Protein AF-A0A9C8HY66-F1 (afdb_monomer_lite)

Radius of gyration: 19.6 Å; chains: 1; bounding box: 57×24×49 Å

pLDDT: mean 74.98, std 15.14, range [45.81, 95.0]

Structure (mmCIF, N/CA/C/O backbone):
data_AF-A0A9C8HY66-F1
#
_entry.id   AF-A0A9C8HY66-F1
#
loop_
_atom_site.group_PDB
_atom_site.id
_atom_site.type_symbol
_atom_site.label_atom_id
_atom_site.label_alt_id
_atom_site.label_comp_id
_atom_site.label_asym_id
_atom_site.label_entity_id
_atom_site.label_seq_id
_atom_site.pdbx_PDB_ins_code
_atom_site.Cartn_x
_atom_site.Cartn_y
_atom_site.Cartn_z
_atom_site.occupancy
_atom_site.B_iso_or_equiv
_atom_site.auth_seq_id
_atom_site.auth_comp_id
_atom_site.auth_asym_id
_atom_site.auth_atom_id
_atom_site.pdbx_PDB_model_num
ATOM 1 N N . MET A 1 1 ? 19.385 -13.192 -0.155 1.00 45.81 1 MET A N 1
ATOM 2 C CA . MET A 1 1 ? 19.248 -11.829 -0.707 1.00 45.81 1 MET A CA 1
ATOM 3 C C . MET A 1 1 ? 18.828 -11.952 -2.161 1.00 45.81 1 MET A C 1
ATOM 5 O O . MET A 1 1 ? 19.578 -12.538 -2.935 1.00 45.81 1 MET A O 1
ATOM 9 N N . ASP A 1 2 ? 17.624 -11.496 -2.518 1.00 51.31 2 ASP A N 1
ATOM 10 C CA . ASP A 1 2 ? 17.193 -11.457 -3.919 1.00 51.31 2 ASP A CA 1
ATOM 11 C C . ASP A 1 2 ? 18.154 -10.540 -4.690 1.00 51.31 2 ASP A C 1
ATOM 13 O O . ASP A 1 2 ? 18.307 -9.362 -4.355 1.00 51.31 2 ASP A O 1
ATOM 17 N N . LYS A 1 3 ? 18.850 -11.088 -5.695 1.00 45.91 3 LYS A N 1
ATOM 18 C CA . LYS A 1 3 ? 19.797 -10.331 -6.529 1.00 45.91 3 LYS A CA 1
ATOM 19 C C . LYS A 1 3 ? 19.141 -9.086 -7.131 1.00 45.91 3 LYS A C 1
ATOM 21 O O . LYS A 1 3 ? 19.818 -8.075 -7.292 1.00 45.91 3 LYS A O 1
ATOM 26 N N . LYS A 1 4 ? 17.833 -9.137 -7.418 1.00 53.25 4 LYS A N 1
ATOM 27 C CA . LYS A 1 4 ? 17.076 -7.989 -7.931 1.00 53.25 4 LYS A CA 1
ATOM 28 C C . LYS A 1 4 ? 16.899 -6.898 -6.880 1.00 53.25 4 LYS A C 1
ATOM 30 O O . LYS A 1 4 ? 16.997 -5.723 -7.214 1.00 53.25 4 LYS A O 1
ATOM 35 N N . LEU A 1 5 ? 16.668 -7.267 -5.621 1.00 51.53 5 LEU A N 1
ATOM 36 C CA . LEU A 1 5 ? 16.508 -6.311 -4.527 1.00 51.53 5 LEU A CA 1
ATOM 37 C C . LEU A 1 5 ? 17.827 -5.595 -4.218 1.00 51.53 5 LEU A C 1
ATOM 39 O O . LEU A 1 5 ? 17.845 -4.375 -4.082 1.00 51.53 5 LEU A O 1
ATOM 43 N N . PHE A 1 6 ? 18.938 -6.332 -4.185 1.00 51.12 6 PHE A N 1
ATOM 44 C CA . PHE A 1 6 ? 20.251 -5.751 -3.903 1.00 51.12 6 PHE A CA 1
ATOM 45 C C . PHE A 1 6 ? 20.677 -4.713 -4.948 1.00 51.12 6 PHE A C 1
ATOM 47 O O . PHE A 1 6 ? 21.124 -3.628 -4.585 1.00 51.12 6 PHE A O 1
ATOM 54 N N . GLU A 1 7 ? 20.476 -4.995 -6.238 1.00 58.09 7 GLU A N 1
ATOM 55 C CA . GLU A 1 7 ? 20.777 -4.027 -7.302 1.00 58.09 7 GLU A CA 1
ATOM 56 C C . GLU A 1 7 ? 19.874 -2.778 -7.243 1.00 58.09 7 GLU A C 1
ATOM 58 O O . GLU A 1 7 ? 20.325 -1.687 -7.585 1.00 58.09 7 GLU A O 1
ATOM 63 N N . ARG A 1 8 ? 18.635 -2.892 -6.733 1.00 56.69 8 ARG A N 1
ATOM 64 C CA . ARG A 1 8 ? 17.733 -1.740 -6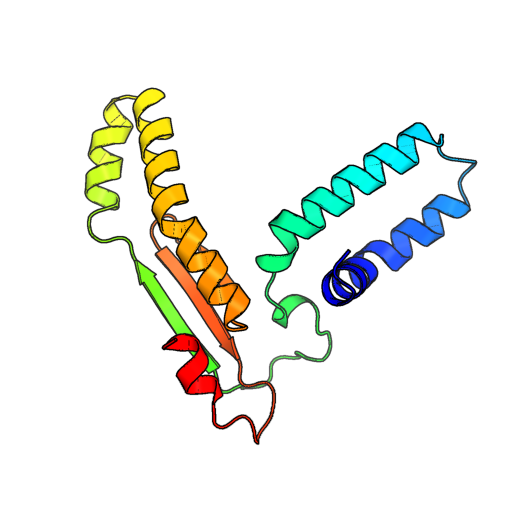.517 1.00 56.69 8 ARG A CA 1
ATOM 65 C C . ARG A 1 8 ? 18.202 -0.838 -5.374 1.00 56.69 8 ARG A C 1
ATOM 67 O O . ARG A 1 8 ? 18.215 0.379 -5.531 1.00 56.69 8 ARG A O 1
ATOM 74 N N . VAL A 1 9 ? 18.618 -1.424 -4.247 1.00 54.47 9 VAL A N 1
ATOM 75 C CA . VAL A 1 9 ? 19.153 -0.677 -3.091 1.00 54.47 9 VAL A CA 1
ATOM 76 C C . VAL A 1 9 ? 20.480 0.006 -3.451 1.00 54.47 9 VAL A C 1
ATOM 78 O O . VAL A 1 9 ? 20.749 1.130 -3.030 1.00 54.47 9 VAL A O 1
ATOM 81 N N . ARG A 1 10 ? 21.320 -0.663 -4.250 1.00 56.62 10 ARG A N 1
ATOM 82 C CA . ARG A 1 10 ? 22.679 -0.217 -4.588 1.00 56.62 10 ARG A CA 1
ATOM 83 C C . ARG A 1 10 ? 22.730 1.182 -5.200 1.00 56.62 10 ARG A C 1
ATOM 85 O O . ARG A 1 10 ? 23.687 1.903 -4.945 1.00 56.62 10 ARG A O 1
ATOM 92 N N . VAL A 1 11 ? 21.715 1.572 -5.971 1.00 59.44 11 VAL A N 1
ATOM 93 C CA . VAL A 1 11 ? 21.626 2.905 -6.593 1.00 59.44 11 VAL A CA 1
ATOM 94 C C . VAL A 1 11 ? 21.523 4.024 -5.549 1.00 59.44 11 VAL A C 1
ATOM 96 O O . VAL A 1 11 ? 22.061 5.101 -5.780 1.00 59.44 11 VAL A O 1
ATOM 99 N N . PHE A 1 12 ? 20.898 3.762 -4.398 1.00 51.06 12 PHE A N 1
ATOM 100 C CA . PHE A 1 12 ? 20.751 4.730 -3.303 1.00 51.06 12 PHE A CA 1
ATOM 101 C C . PHE A 1 12 ? 21.951 4.775 -2.372 1.00 51.06 12 PHE A C 1
ATOM 103 O O . PHE A 1 12 ? 22.227 5.808 -1.782 1.00 51.06 12 PHE A O 1
ATOM 110 N N . LEU A 1 13 ? 22.660 3.656 -2.240 1.00 55.53 13 LEU A N 1
ATOM 111 C CA . LEU A 1 13 ? 23.721 3.515 -1.247 1.00 55.53 13 LEU A CA 1
ATOM 112 C C . LEU A 1 13 ? 25.128 3.731 -1.793 1.00 55.53 13 LEU A C 1
ATOM 114 O O . LEU A 1 13 ? 26.078 3.689 -1.015 1.00 55.53 13 LEU A O 1
ATOM 118 N N . LYS A 1 14 ? 25.296 3.880 -3.111 1.00 53.09 14 LYS A N 1
ATOM 119 C CA . LYS A 1 14 ? 26.624 3.870 -3.735 1.00 53.09 14 LYS A CA 1
ATOM 120 C C . LYS A 1 14 ? 27.531 4.970 -3.175 1.00 53.09 14 LYS A C 1
ATOM 122 O O . LYS A 1 14 ? 28.650 4.669 -2.771 1.00 53.09 14 LYS A O 1
ATOM 127 N N . ASP A 1 15 ? 27.010 6.189 -3.073 1.00 52.91 15 ASP A N 1
ATOM 128 C CA . ASP A 1 15 ? 27.780 7.352 -2.624 1.00 52.91 15 ASP A CA 1
ATOM 129 C C . ASP A 1 15 ? 27.999 7.328 -1.100 1.00 52.91 15 ASP A C 1
ATOM 131 O O . ASP A 1 15 ? 29.085 7.641 -0.612 1.00 52.91 15 ASP A O 1
ATOM 135 N N . ASP A 1 16 ? 27.007 6.871 -0.332 1.00 54.00 16 ASP A N 1
ATOM 136 C CA . ASP A 1 16 ? 27.106 6.786 1.129 1.00 54.00 16 ASP A CA 1
ATOM 137 C C . ASP A 1 16 ? 28.060 5.669 1.584 1.00 54.00 16 ASP A C 1
ATOM 139 O O . ASP A 1 16 ? 28.851 5.863 2.505 1.00 54.00 16 ASP A O 1
ATOM 143 N N . LEU A 1 17 ? 28.057 4.504 0.923 1.00 53.34 17 LEU A N 1
ATOM 144 C CA . LEU A 1 17 ? 28.934 3.378 1.276 1.00 53.34 17 LEU A CA 1
ATOM 145 C C . LEU A 1 17 ? 30.403 3.621 0.921 1.00 53.34 17 LEU A C 1
ATOM 147 O O . LEU A 1 17 ? 31.283 3.110 1.618 1.00 53.34 17 LEU A O 1
ATOM 151 N N . GLU A 1 18 ? 30.680 4.360 -0.154 1.00 54.16 18 GLU A N 1
ATOM 152 C CA . GLU A 1 18 ? 32.044 4.744 -0.530 1.00 54.16 18 GLU A CA 1
ATOM 153 C C . GLU A 1 18 ? 32.608 5.783 0.457 1.00 54.16 18 GLU A C 1
ATOM 155 O O . GLU A 1 18 ? 33.720 5.603 0.954 1.00 54.16 18 GLU A O 1
ATOM 160 N N . ASN A 1 19 ? 31.800 6.761 0.882 1.00 52.34 19 ASN A N 1
ATOM 161 C CA . ASN A 1 19 ? 32.187 7.773 1.876 1.00 52.34 19 ASN A CA 1
ATOM 162 C C . ASN A 1 19 ? 32.416 7.220 3.300 1.00 52.34 19 ASN A C 1
ATOM 164 O O . ASN A 1 19 ? 33.164 7.807 4.086 1.00 52.34 19 ASN A O 1
ATOM 168 N N . LEU A 1 20 ? 31.799 6.085 3.653 1.00 53.69 20 LEU A N 1
ATOM 169 C CA . LEU A 1 20 ? 31.997 5.421 4.952 1.00 53.69 20 LEU A CA 1
ATOM 170 C C . LEU A 1 20 ? 33.338 4.672 5.053 1.00 53.69 20 LEU A C 1
ATOM 172 O O . LEU A 1 20 ? 33.758 4.339 6.162 1.00 53.69 20 LEU A O 1
ATOM 176 N N . LYS A 1 21 ? 34.021 4.402 3.930 1.00 51.91 21 LYS A N 1
ATOM 177 C CA . LYS A 1 21 ? 35.340 3.742 3.928 1.00 51.91 21 LYS A CA 1
ATOM 178 C C . LYS A 1 21 ? 36.487 4.698 4.268 1.00 51.91 21 LYS A C 1
ATOM 180 O O . LYS A 1 21 ? 37.458 4.255 4.873 1.00 51.91 21 LYS A O 1
ATOM 185 N N . ASP A 1 22 ? 36.348 5.982 3.939 1.00 56.00 22 ASP A N 1
ATOM 186 C CA . ASP A 1 22 ? 37.403 6.992 4.124 1.00 56.00 22 ASP A CA 1
ATOM 187 C C . ASP A 1 22 ? 37.421 7.625 5.524 1.00 56.00 22 ASP A C 1
ATOM 189 O O . ASP A 1 22 ? 38.434 8.178 5.956 1.00 56.00 22 ASP A O 1
ATOM 193 N N . LYS A 1 23 ? 36.328 7.516 6.288 1.00 51.59 23 LYS A N 1
ATOM 194 C CA . LYS A 1 23 ? 36.243 8.037 7.659 1.00 51.59 23 LYS A CA 1
ATOM 195 C C . LYS A 1 23 ? 36.428 6.910 8.670 1.00 51.59 23 LYS A C 1
ATOM 197 O O . LYS A 1 23 ? 35.455 6.306 9.098 1.00 51.59 23 LYS A O 1
ATOM 202 N N . GLY A 1 24 ? 37.689 6.644 9.026 1.00 56.19 24 GLY A N 1
ATOM 203 C CA . GLY A 1 24 ? 38.133 5.918 10.226 1.00 56.19 24 GLY A CA 1
ATOM 204 C C . GLY A 1 24 ? 37.186 4.838 10.765 1.00 56.19 24 GLY A C 1
ATOM 205 O O . GLY A 1 24 ? 36.300 5.143 11.554 1.00 56.19 24 GLY A O 1
ATOM 206 N N . ALA A 1 25 ? 37.425 3.588 10.356 1.00 57.34 25 ALA A N 1
ATOM 207 C CA . ALA A 1 25 ? 36.865 2.335 10.879 1.00 57.34 25 ALA A CA 1
ATOM 208 C C . ALA A 1 25 ? 35.633 2.480 11.796 1.00 57.34 25 ALA A C 1
ATOM 210 O O . ALA A 1 25 ? 35.726 2.411 13.024 1.00 57.34 25 ALA A O 1
ATOM 211 N N . LEU A 1 26 ? 34.449 2.609 11.192 1.00 62.66 26 LEU A N 1
ATOM 212 C CA . LEU A 1 26 ? 33.196 2.336 11.892 1.00 62.66 26 LEU A CA 1
ATOM 213 C C . LEU A 1 26 ? 33.299 0.969 12.567 1.00 62.66 26 LEU A C 1
ATOM 215 O O . LEU A 1 26 ? 33.668 -0.018 11.928 1.00 62.66 26 LEU A O 1
ATOM 219 N N . SER A 1 27 ? 32.971 0.908 13.859 1.00 68.31 27 SER A N 1
ATOM 220 C CA . SER A 1 27 ? 33.026 -0.354 14.594 1.00 68.31 27 SER A CA 1
ATOM 221 C C . SER A 1 27 ? 32.223 -1.431 13.855 1.00 68.31 27 SER A C 1
ATOM 223 O O . SER A 1 27 ? 31.141 -1.155 13.324 1.00 68.31 27 SER A O 1
ATOM 225 N N . THR A 1 28 ? 32.706 -2.675 13.858 1.00 67.56 28 THR A N 1
ATOM 226 C CA . THR A 1 28 ? 32.011 -3.824 13.247 1.00 67.56 28 THR A CA 1
ATOM 227 C C . THR A 1 28 ? 30.549 -3.917 13.705 1.00 67.56 28 THR A C 1
ATOM 229 O O . THR A 1 28 ? 29.663 -4.284 12.933 1.00 67.56 28 THR A O 1
ATOM 232 N N . ARG A 1 29 ? 30.268 -3.497 14.946 1.00 67.06 29 ARG A N 1
ATOM 233 C CA . ARG A 1 29 ? 28.921 -3.422 15.524 1.00 67.06 29 ARG A CA 1
ATOM 234 C C . ARG A 1 29 ? 28.045 -2.357 14.857 1.00 67.06 29 ARG A C 1
ATOM 236 O O . ARG A 1 29 ? 26.874 -2.621 14.600 1.00 67.06 29 ARG A O 1
ATOM 243 N N . THR A 1 30 ? 28.591 -1.177 14.570 1.00 68.12 30 THR A N 1
ATOM 244 C CA . THR A 1 30 ? 27.882 -0.094 13.868 1.00 68.12 30 THR A CA 1
ATOM 245 C C . THR A 1 30 ? 27.556 -0.499 12.433 1.00 68.12 30 THR A C 1
ATOM 247 O O . THR A 1 30 ? 26.416 -0.350 12.005 1.00 68.12 30 THR A O 1
ATOM 250 N N . ILE A 1 31 ? 28.516 -1.101 11.722 1.00 71.00 31 ILE A N 1
ATOM 251 C CA . ILE A 1 31 ? 28.312 -1.605 10.353 1.00 71.00 31 ILE A CA 1
ATOM 252 C C . ILE A 1 31 ? 27.217 -2.678 10.325 1.00 71.00 31 ILE A C 1
ATOM 254 O O . ILE A 1 31 ? 26.355 -2.661 9.449 1.00 71.00 31 ILE A O 1
ATOM 258 N N . SER A 1 32 ? 27.215 -3.593 11.300 1.00 65.06 32 SER A N 1
ATOM 259 C CA . SER A 1 32 ? 26.182 -4.627 11.403 1.00 65.06 32 SER A CA 1
ATOM 260 C C . SER A 1 32 ? 24.787 -4.049 11.658 1.00 65.06 32 SER A C 1
ATOM 262 O O . SER A 1 32 ? 23.822 -4.562 11.098 1.00 65.06 32 SER A O 1
ATOM 264 N N . LYS A 1 33 ? 24.667 -2.994 12.479 1.00 68.56 33 LYS A N 1
ATOM 265 C CA . LYS A 1 33 ? 23.383 -2.316 12.725 1.00 68.56 33 LYS A CA 1
ATOM 266 C C . LYS A 1 33 ? 22.853 -1.631 11.468 1.00 68.56 33 LYS A C 1
ATOM 268 O O . LYS A 1 33 ? 21.719 -1.888 11.085 1.00 68.56 33 LYS A O 1
ATOM 273 N N . ILE A 1 34 ? 23.693 -0.835 10.801 1.00 74.06 34 ILE A N 1
ATOM 274 C CA . ILE A 1 34 ? 23.329 -0.139 9.557 1.00 74.06 34 ILE A CA 1
ATOM 275 C C . ILE A 1 34 ? 22.896 -1.149 8.493 1.00 74.06 34 ILE A C 1
ATOM 277 O O . ILE A 1 34 ? 21.885 -0.955 7.830 1.00 74.06 34 ILE A O 1
ATOM 281 N N . ARG A 1 35 ? 23.620 -2.267 8.357 1.00 73.56 35 ARG A N 1
ATOM 282 C CA . ARG A 1 35 ? 23.236 -3.334 7.427 1.00 73.56 35 ARG A CA 1
ATOM 283 C C . ARG A 1 35 ? 21.853 -3.900 7.745 1.00 73.56 35 ARG A C 1
ATOM 285 O O . ARG A 1 35 ? 21.053 -4.025 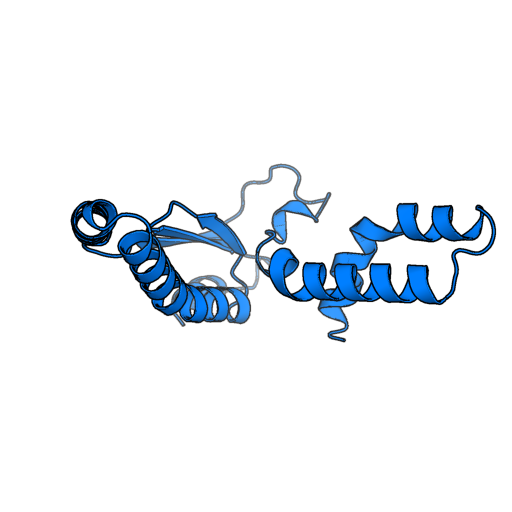6.829 1.00 73.56 35 ARG A O 1
ATOM 292 N N . GLY A 1 36 ? 21.568 -4.198 9.013 1.00 70.50 36 GLY A N 1
ATOM 293 C CA . GLY A 1 36 ? 20.255 -4.702 9.423 1.00 70.50 36 GLY A CA 1
ATOM 294 C C . GLY A 1 36 ? 19.123 -3.707 9.147 1.00 70.50 36 GLY A C 1
ATOM 295 O O . GLY A 1 36 ? 18.068 -4.098 8.656 1.00 70.50 36 GLY A O 1
ATOM 296 N N . GLU A 1 37 ? 19.344 -2.413 9.392 1.00 73.81 37 GLU A N 1
ATOM 297 C CA . GLU A 1 37 ? 18.363 -1.367 9.069 1.00 73.81 37 GLU A CA 1
ATOM 298 C C . GLU A 1 37 ? 18.142 -1.224 7.561 1.00 73.81 37 GLU A C 1
ATOM 300 O O . GLU A 1 37 ? 17.002 -1.108 7.117 1.00 73.81 37 GLU A O 1
ATOM 305 N N . LEU A 1 38 ? 19.207 -1.302 6.760 1.00 74.81 38 LEU A N 1
ATOM 306 C CA . LEU A 1 38 ? 19.115 -1.278 5.301 1.00 74.81 38 LEU A CA 1
ATOM 307 C C . LEU A 1 38 ? 18.414 -2.515 4.741 1.00 74.81 38 LEU A C 1
ATOM 309 O O . LEU A 1 38 ? 17.628 -2.396 3.806 1.00 74.81 38 LEU A O 1
ATOM 313 N N . GLU A 1 39 ? 18.663 -3.693 5.310 1.00 74.81 39 GLU A N 1
ATOM 314 C CA . GLU A 1 39 ? 17.946 -4.920 4.961 1.00 74.81 39 GLU A CA 1
ATOM 315 C C . GLU A 1 39 ? 16.453 -4.770 5.271 1.00 74.81 39 GLU A C 1
ATOM 317 O O . GLU A 1 39 ? 15.619 -5.049 4.408 1.00 74.81 39 GLU A O 1
ATOM 322 N N . ASN A 1 40 ? 16.114 -4.228 6.441 1.00 74.25 40 ASN A N 1
ATOM 323 C CA . ASN A 1 40 ? 14.735 -3.968 6.840 1.00 74.25 40 ASN A CA 1
ATOM 324 C C . ASN A 1 40 ? 14.048 -2.939 5.922 1.00 74.25 40 ASN A C 1
ATOM 326 O O . ASN A 1 40 ? 12.931 -3.161 5.454 1.00 74.25 40 ASN A O 1
ATOM 330 N N . LEU A 1 41 ? 14.734 -1.840 5.597 1.00 73.81 41 LEU A N 1
ATOM 331 C CA . LEU A 1 41 ? 14.255 -0.828 4.657 1.00 73.81 41 LEU A CA 1
ATOM 332 C C . LEU A 1 41 ? 14.052 -1.427 3.260 1.00 73.81 41 LEU A C 1
ATOM 334 O O . LEU A 1 41 ? 13.038 -1.178 2.608 1.00 73.81 41 LEU A O 1
ATOM 338 N N . SER A 1 42 ? 14.994 -2.260 2.814 1.00 72.50 42 SER A N 1
ATOM 339 C CA . SER A 1 42 ? 14.916 -2.929 1.519 1.00 72.50 42 SER A CA 1
ATOM 340 C C . SER A 1 42 ? 13.732 -3.887 1.439 1.00 72.50 42 SER A C 1
ATOM 342 O O . SER A 1 42 ? 13.047 -3.917 0.423 1.00 72.50 42 SER A O 1
ATOM 344 N N . ALA A 1 43 ? 13.456 -4.629 2.510 1.00 73.00 43 ALA A N 1
ATOM 345 C CA . ALA A 1 43 ? 12.381 -5.607 2.538 1.00 73.00 43 ALA A CA 1
ATOM 346 C C . ALA A 1 43 ? 10.995 -4.949 2.583 1.00 73.00 43 ALA A C 1
ATOM 348 O O . ALA A 1 43 ? 10.070 -5.461 1.962 1.00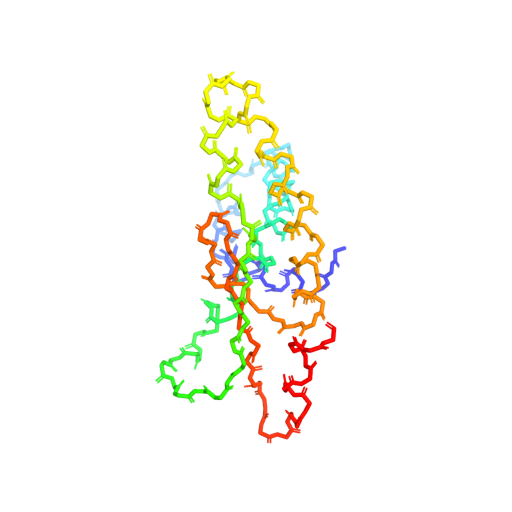 73.00 43 ALA A O 1
ATOM 349 N N . ASN A 1 44 ? 10.856 -3.817 3.280 1.00 74.81 44 ASN A N 1
ATOM 350 C CA . ASN A 1 44 ? 9.541 -3.240 3.574 1.00 74.81 44 ASN A CA 1
ATOM 351 C C . ASN A 1 44 ? 9.190 -2.002 2.744 1.00 74.81 44 ASN A C 1
ATOM 353 O O . ASN A 1 44 ? 8.016 -1.766 2.485 1.00 74.81 44 ASN A O 1
ATOM 357 N N . ILE A 1 45 ? 10.177 -1.205 2.324 1.00 74.62 45 ILE A N 1
ATOM 358 C CA . ILE A 1 45 ? 9.914 0.064 1.629 1.00 74.62 45 ILE A CA 1
ATOM 359 C C . ILE A 1 45 ? 10.144 -0.056 0.129 1.00 74.62 45 ILE A C 1
ATOM 361 O O . ILE A 1 45 ? 9.321 0.420 -0.646 1.00 74.62 45 ILE A O 1
ATOM 365 N N . LEU A 1 46 ? 11.211 -0.723 -0.323 1.00 74.19 46 LEU A N 1
ATOM 366 C CA . LEU A 1 46 ? 11.484 -0.809 -1.764 1.00 74.19 46 LEU A CA 1
ATOM 367 C C . LEU A 1 46 ? 10.373 -1.445 -2.607 1.00 74.19 46 LEU A C 1
ATOM 369 O O . LEU A 1 46 ? 10.218 -1.015 -3.752 1.00 74.19 46 LEU A O 1
ATOM 373 N N . PRO A 1 47 ? 9.601 -2.440 -2.132 1.00 75.50 47 PRO A N 1
ATOM 374 C CA . PRO A 1 47 ? 8.472 -2.946 -2.907 1.00 75.50 47 PRO A CA 1
ATOM 375 C C . PRO A 1 47 ? 7.381 -1.892 -3.141 1.00 75.50 47 PRO A C 1
ATOM 377 O O . PRO A 1 47 ? 6.664 -1.985 -4.131 1.00 75.50 47 PRO A O 1
ATOM 380 N N . LEU A 1 48 ? 7.298 -0.881 -2.271 1.00 74.00 48 LEU A N 1
ATOM 381 C CA . LEU A 1 48 ? 6.328 0.212 -2.342 1.00 74.00 48 LEU A CA 1
ATOM 382 C C . LEU A 1 48 ? 6.828 1.414 -3.140 1.00 74.00 48 LEU A C 1
ATOM 384 O O . LEU A 1 48 ? 6.045 2.312 -3.427 1.00 74.00 48 LEU A O 1
ATOM 388 N N . VAL A 1 49 ? 8.115 1.469 -3.491 1.00 77.50 49 VAL A N 1
ATOM 389 C CA . VAL A 1 49 ? 8.619 2.563 -4.319 1.00 77.50 49 VAL A CA 1
ATOM 390 C C . VAL A 1 49 ? 8.431 2.207 -5.790 1.00 77.50 49 VAL A C 1
ATOM 392 O O . VAL A 1 49 ? 9.029 1.220 -6.247 1.00 77.50 49 VAL A O 1
ATOM 395 N N . PRO A 1 50 ? 7.662 3.013 -6.550 1.00 74.94 50 PRO A N 1
ATOM 396 C CA . PRO A 1 50 ? 7.445 2.767 -7.962 1.00 74.94 50 PRO A CA 1
ATOM 397 C C . PRO A 1 50 ? 8.771 2.627 -8.696 1.00 74.94 50 PRO A C 1
ATOM 399 O O . PRO A 1 50 ? 9.649 3.485 -8.581 1.00 74.94 50 PRO A O 1
ATOM 402 N N . ARG A 1 51 ? 8.904 1.599 -9.537 1.00 70.94 51 ARG A N 1
ATOM 403 C CA . ARG A 1 51 ? 10.067 1.449 -10.434 1.00 70.94 51 ARG A CA 1
ATOM 404 C C . ARG A 1 51 ? 10.306 2.707 -11.280 1.00 70.94 51 ARG A C 1
ATOM 406 O O . ARG A 1 51 ? 11.455 3.041 -11.564 1.00 70.94 51 ARG A O 1
ATOM 413 N N . GLY A 1 52 ? 9.216 3.422 -11.587 1.00 65.69 52 GLY A N 1
ATOM 414 C CA . GLY A 1 52 ? 9.145 4.803 -12.082 1.00 65.69 52 GLY A CA 1
ATOM 415 C C . GLY A 1 52 ? 10.168 5.767 -11.488 1.00 65.69 52 GLY A C 1
ATOM 416 O O . GLY A 1 52 ? 10.878 6.454 -12.216 1.00 65.69 52 GLY A O 1
ATOM 417 N N . ALA A 1 53 ? 10.248 5.791 -10.160 1.00 66.31 53 ALA A N 1
ATOM 418 C CA . ALA A 1 53 ? 10.999 6.781 -9.397 1.00 66.31 53 ALA A CA 1
ATOM 419 C C . ALA A 1 53 ? 12.526 6.613 -9.503 1.00 66.31 53 ALA A C 1
ATOM 421 O O . ALA A 1 53 ? 13.274 7.525 -9.155 1.00 66.31 53 ALA A O 1
ATOM 422 N N . TYR A 1 54 ? 13.002 5.455 -9.968 1.00 62.62 54 TYR A N 1
ATOM 423 C CA . TYR A 1 54 ? 14.426 5.104 -9.989 1.00 62.62 54 TYR A CA 1
ATOM 424 C C . TYR A 1 54 ? 15.062 5.169 -11.368 1.00 62.62 54 TYR A C 1
ATOM 426 O O . TYR A 1 54 ? 16.281 5.311 -11.497 1.00 62.62 54 TYR A O 1
ATOM 434 N N . ASP A 1 55 ? 14.253 5.053 -12.410 1.00 62.12 55 ASP A N 1
ATOM 435 C CA . ASP A 1 55 ? 14.760 5.090 -13.763 1.00 62.12 55 ASP A CA 1
ATOM 436 C C . ASP A 1 55 ? 14.906 6.547 -14.211 1.00 62.12 55 ASP A C 1
ATOM 438 O O . ASP A 1 55 ? 13.953 7.183 -14.650 1.00 62.12 55 ASP A O 1
ATOM 442 N N . LYS A 1 56 ? 16.133 7.079 -14.160 1.00 55.09 56 LYS A N 1
ATOM 443 C CA . LYS A 1 56 ? 16.461 8.413 -14.700 1.00 55.09 56 LYS A CA 1
ATOM 444 C C . LYS A 1 56 ? 16.144 8.555 -16.202 1.00 55.09 56 LYS A C 1
ATOM 446 O O . LYS A 1 56 ? 16.152 9.667 -16.718 1.00 55.09 56 LYS A O 1
ATOM 451 N N . ARG A 1 57 ? 15.875 7.454 -16.923 1.00 53.25 57 ARG A N 1
ATOM 452 C CA . ARG A 1 57 ? 15.402 7.463 -18.320 1.00 53.25 57 ARG A CA 1
ATOM 453 C C . ARG A 1 57 ? 13.885 7.628 -18.423 1.00 53.25 57 ARG A C 1
ATOM 455 O O . ARG A 1 57 ? 13.393 7.880 -19.522 1.00 53.25 57 ARG A O 1
ATOM 462 N N . MET A 1 58 ? 13.148 7.536 -17.314 1.00 53.16 58 MET A N 1
ATOM 463 C CA . MET A 1 58 ? 11.727 7.884 -17.211 1.00 53.16 58 MET A CA 1
ATOM 464 C C . MET A 1 58 ? 11.512 9.400 -17.123 1.00 53.16 58 MET A C 1
ATOM 466 O O . MET A 1 58 ? 10.661 9.888 -16.387 1.00 53.16 58 MET A O 1
ATOM 470 N N . ASN A 1 59 ? 12.243 10.147 -17.959 1.00 53.50 59 ASN A N 1
ATOM 471 C CA . ASN A 1 59 ? 11.791 11.456 -18.410 1.00 53.50 59 ASN A CA 1
ATOM 472 C C . ASN A 1 59 ? 10.371 11.302 -18.961 1.00 53.50 59 ASN A C 1
ATOM 474 O O . ASN A 1 59 ? 10.136 10.380 -19.743 1.00 53.50 59 ASN A O 1
ATOM 478 N N . LEU A 1 60 ? 9.480 12.195 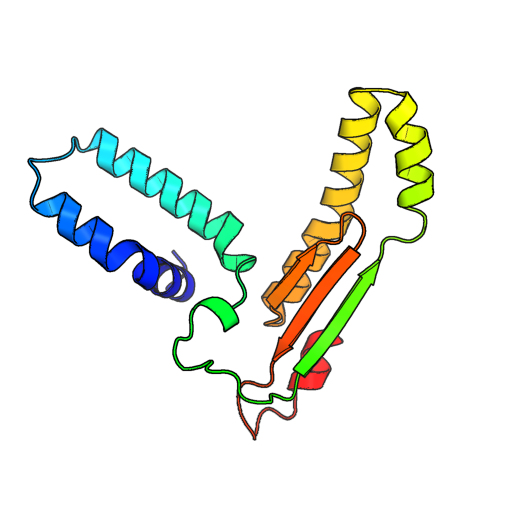-18.522 1.00 54.03 60 LEU A N 1
ATOM 479 C CA . LEU A 1 60 ? 8.066 12.377 -18.879 1.00 54.03 60 LEU A CA 1
ATOM 480 C C . LEU A 1 60 ? 7.745 11.983 -20.333 1.00 54.03 60 LEU A C 1
ATOM 482 O O . LEU A 1 60 ? 7.647 12.825 -21.222 1.00 54.03 60 LEU A O 1
ATOM 486 N N . LYS A 1 61 ? 7.598 10.687 -20.588 1.00 61.91 61 LYS A N 1
ATOM 487 C CA . LYS A 1 61 ? 7.115 10.144 -21.853 1.00 61.91 61 LYS A CA 1
ATOM 488 C C . LYS A 1 61 ? 5.745 9.565 -21.582 1.00 61.91 61 LYS A C 1
ATOM 490 O O . LYS A 1 61 ? 5.573 8.834 -20.607 1.00 61.91 61 LYS A O 1
ATOM 495 N N . GLU A 1 62 ? 4.799 9.879 -22.456 1.00 69.12 62 GLU A N 1
ATOM 496 C CA . GLU A 1 62 ? 3.504 9.211 -22.494 1.00 69.12 62 GLU A CA 1
ATOM 497 C C . GLU A 1 62 ? 3.731 7.697 -22.572 1.00 69.12 62 GLU A C 1
ATOM 499 O O . GLU A 1 62 ? 4.505 7.201 -23.397 1.00 69.12 62 GLU A O 1
ATOM 504 N N . ARG A 1 63 ? 3.102 6.958 -21.658 1.00 72.25 63 ARG A N 1
ATOM 505 C CA . ARG A 1 63 ? 3.185 5.500 -21.597 1.00 72.25 63 ARG A CA 1
ATOM 506 C C . ARG A 1 63 ? 1.795 4.922 -21.457 1.00 72.25 63 ARG A C 1
ATOM 508 O O . ARG A 1 63 ? 0.987 5.393 -20.662 1.00 72.25 63 ARG A O 1
ATOM 515 N N . VAL A 1 64 ? 1.560 3.842 -22.190 1.00 79.06 64 VAL A N 1
ATOM 516 C CA . VAL A 1 64 ? 0.373 3.019 -21.993 1.00 79.06 64 VAL A CA 1
ATOM 517 C C . VAL A 1 64 ? 0.571 2.199 -20.720 1.00 79.06 64 VAL A C 1
ATOM 519 O O . VAL A 1 64 ? 1.602 1.551 -20.527 1.00 79.06 64 VAL A O 1
ATOM 522 N N . SER A 1 65 ? -0.414 2.254 -19.835 1.00 83.94 65 SER A N 1
ATOM 523 C CA . SER A 1 65 ? -0.435 1.509 -18.580 1.00 83.94 65 SER A CA 1
ATOM 524 C C . SER A 1 65 ? -1.867 1.134 -18.221 1.00 83.94 65 SER A C 1
ATOM 526 O O . SER A 1 65 ? -2.816 1.685 -18.782 1.00 83.94 65 SER A O 1
ATOM 528 N N . VAL A 1 66 ? -2.016 0.176 -17.310 1.00 89.19 66 VAL A N 1
ATOM 529 C CA . VAL A 1 66 ? -3.295 -0.093 -16.647 1.00 89.19 66 VAL A CA 1
ATOM 530 C C . VAL A 1 66 ? -3.245 0.498 -15.247 1.00 89.19 66 VAL A C 1
ATOM 532 O O . VAL A 1 66 ? -2.290 0.250 -14.513 1.00 89.19 66 VAL A O 1
ATOM 535 N N . LEU A 1 67 ? -4.272 1.266 -14.891 1.00 90.88 67 LEU A N 1
ATOM 536 C CA . LEU A 1 67 ? -4.481 1.769 -13.539 1.00 90.88 67 LEU A CA 1
ATOM 537 C C . LEU A 1 67 ? -5.463 0.844 -12.815 1.00 90.88 67 LEU A C 1
ATOM 539 O O . LEU A 1 67 ? -6.551 0.573 -13.321 1.00 90.88 67 LEU A O 1
ATOM 543 N N . LEU A 1 68 ? -5.068 0.381 -11.636 1.00 92.56 68 LEU A N 1
ATOM 544 C CA . LEU A 1 68 ? -5.899 -0.346 -10.691 1.00 92.56 68 LEU A CA 1
ATOM 545 C C . LEU A 1 68 ? -6.216 0.587 -9.523 1.00 92.56 68 LEU A C 1
ATOM 547 O O . LEU A 1 68 ? -5.306 1.099 -8.874 1.00 92.56 68 LEU A O 1
ATOM 551 N N . TYR A 1 69 ? -7.504 0.787 -9.266 1.00 93.88 69 TYR A N 1
ATOM 552 C CA . TYR A 1 69 ? -8.012 1.511 -8.106 1.00 93.88 69 TYR A CA 1
ATOM 553 C C . TYR A 1 69 ? -8.856 0.554 -7.269 1.00 93.88 69 TYR A C 1
ATOM 555 O O . TYR A 1 69 ? -9.784 -0.066 -7.792 1.00 93.88 69 TYR A O 1
ATOM 563 N N . ILE A 1 70 ? -8.517 0.414 -5.992 1.00 91.81 70 ILE A N 1
ATOM 564 C CA . ILE A 1 70 ? -9.208 -0.462 -5.043 1.00 91.81 70 ILE A CA 1
ATOM 565 C C . ILE A 1 70 ? -9.618 0.382 -3.847 1.00 91.81 70 ILE A C 1
ATOM 567 O O . ILE A 1 70 ? -8.773 1.063 -3.282 1.00 91.81 70 ILE A O 1
ATOM 571 N N . ASP A 1 71 ? -10.884 0.295 -3.448 1.00 92.25 71 ASP A N 1
ATOM 572 C CA . ASP A 1 71 ? -11.438 0.963 -2.270 1.00 92.25 71 ASP A CA 1
ATOM 573 C C . ASP A 1 71 ? -12.108 -0.053 -1.332 1.00 92.25 71 ASP A C 1
ATOM 575 O O . ASP A 1 71 ? -12.788 -0.984 -1.784 1.00 92.25 71 ASP A O 1
ATOM 579 N N . ILE A 1 72 ? -11.923 0.116 -0.020 1.00 89.44 72 ILE A N 1
ATOM 580 C CA . ILE A 1 72 ? -12.592 -0.708 0.988 1.00 89.44 72 ILE A CA 1
ATOM 581 C C . ILE A 1 72 ? -14.000 -0.162 1.224 1.00 89.44 72 ILE A C 1
ATOM 583 O O . ILE A 1 72 ? -14.237 0.754 2.015 1.00 89.44 72 ILE A O 1
ATOM 587 N N . SER A 1 73 ? -14.981 -0.821 0.613 1.00 88.88 73 SER A N 1
ATOM 588 C CA . SER A 1 73 ? -16.390 -0.484 0.812 1.00 88.88 73 SER A CA 1
ATOM 589 C C . SER A 1 73 ? -16.782 -0.466 2.295 1.00 88.88 73 SER A C 1
ATOM 591 O O . SER A 1 73 ? -16.623 -1.445 3.023 1.00 88.88 73 SER A O 1
ATOM 593 N N . GLY A 1 74 ? -17.356 0.655 2.741 1.00 87.62 74 GLY A N 1
ATOM 594 C CA . GLY A 1 74 ? -17.849 0.824 4.112 1.00 87.62 74 GLY A CA 1
ATOM 595 C C . GLY A 1 74 ? -16.770 1.133 5.152 1.00 87.62 74 GLY A C 1
ATOM 596 O O . GLY A 1 74 ? -17.114 1.297 6.328 1.00 87.62 74 GLY A O 1
ATOM 597 N N . PHE A 1 75 ? -15.506 1.275 4.741 1.00 88.94 75 PHE A N 1
ATOM 598 C CA . PHE A 1 75 ? -14.401 1.601 5.634 1.00 88.94 75 PHE A CA 1
ATOM 599 C C . PHE A 1 75 ? -14.630 2.903 6.395 1.00 88.94 75 PHE A C 1
ATOM 601 O O . PHE A 1 75 ? -14.551 2.897 7.619 1.00 88.94 75 PHE A O 1
ATOM 608 N N . THR A 1 76 ? -15.018 3.985 5.716 1.00 86.88 76 THR A N 1
ATOM 609 C CA . THR A 1 76 ? -15.285 5.287 6.352 1.00 86.88 76 THR A CA 1
ATOM 610 C C . THR A 1 76 ? -16.313 5.173 7.482 1.00 86.88 76 THR A C 1
ATOM 612 O O . THR A 1 76 ? -16.120 5.671 8.587 1.00 86.88 76 THR A O 1
ATOM 615 N N . ARG A 1 77 ? -17.400 4.426 7.255 1.00 91.94 77 ARG A N 1
ATOM 616 C CA . ARG A 1 77 ? -18.439 4.217 8.275 1.00 91.94 77 ARG A CA 1
ATOM 617 C C . ARG A 1 77 ? -17.925 3.381 9.450 1.00 91.94 77 ARG A C 1
ATOM 619 O O . ARG A 1 77 ? -18.344 3.588 10.590 1.00 91.94 77 ARG A O 1
ATOM 626 N N . MET A 1 78 ? -17.075 2.393 9.181 1.00 92.69 78 MET A N 1
ATOM 627 C CA . MET A 1 78 ? -16.449 1.569 10.213 1.00 92.69 78 MET A CA 1
ATOM 628 C C . MET A 1 78 ? -15.473 2.400 11.057 1.00 92.69 78 MET A C 1
ATOM 630 O O . MET A 1 78 ? -15.537 2.344 12.286 1.00 92.69 78 MET A O 1
ATOM 634 N N . THR A 1 79 ? -14.620 3.206 10.424 1.00 90.38 79 THR A N 1
ATOM 635 C CA . THR A 1 79 ? -13.634 4.039 11.117 1.00 90.38 79 THR A CA 1
ATOM 636 C C . THR A 1 79 ? -14.291 5.128 11.949 1.00 90.38 79 THR A C 1
ATOM 638 O O . THR A 1 79 ? -13.879 5.321 13.088 1.00 90.38 79 THR A O 1
ATOM 641 N N . GLU A 1 80 ? -15.363 5.766 11.478 1.00 92.19 80 GLU A N 1
ATOM 642 C CA . GLU A 1 80 ? -16.140 6.732 12.270 1.00 92.19 80 GLU A CA 1
ATOM 643 C C . GLU A 1 80 ? -16.704 6.127 13.563 1.00 92.19 80 GLU A C 1
ATOM 645 O O . GLU A 1 80 ? -16.769 6.791 14.602 1.00 92.19 80 GLU A O 1
ATOM 650 N N . LYS A 1 81 ? -17.129 4.859 13.518 1.00 94.19 81 LYS A N 1
ATOM 651 C CA . LYS A 1 81 ? -17.641 4.149 14.697 1.00 94.19 81 LYS A CA 1
ATOM 652 C C . LYS A 1 81 ? -16.515 3.770 15.650 1.00 94.19 81 LYS A C 1
ATOM 654 O O . LYS A 1 81 ? -16.624 4.049 16.841 1.00 94.19 81 LYS A O 1
ATOM 659 N N . LEU A 1 82 ? -15.452 3.156 15.132 1.00 92.25 82 LEU A N 1
ATOM 660 C CA . LEU A 1 82 ? -14.333 2.676 15.942 1.00 92.25 82 LEU A CA 1
ATOM 661 C C . LEU A 1 82 ? -13.520 3.829 16.537 1.00 92.25 82 LEU A C 1
ATOM 663 O O . LEU A 1 82 ? -13.115 3.739 17.688 1.00 92.25 82 LEU A O 1
ATOM 667 N N . SER A 1 83 ? -13.377 4.956 15.838 1.00 90.69 83 SER A N 1
ATOM 668 C CA . SER A 1 83 ? -12.647 6.133 16.342 1.00 90.69 83 SER A CA 1
ATOM 669 C C . SER A 1 83 ? -13.200 6.669 17.668 1.00 90.69 83 SER A C 1
ATOM 671 O O . SER A 1 83 ? -12.462 7.258 18.456 1.00 90.69 83 SER A O 1
ATOM 673 N N . LYS A 1 84 ? -14.484 6.424 17.967 1.00 95.00 84 LYS A N 1
ATOM 674 C CA . LYS A 1 84 ? -15.115 6.811 19.243 1.00 95.00 84 LYS A CA 1
ATOM 675 C C . LYS A 1 84 ? -14.598 6.015 20.444 1.00 95.00 84 LYS A C 1
ATOM 677 O O . LYS A 1 84 ? -14.772 6.459 21.572 1.00 95.00 84 LYS A O 1
ATOM 682 N N . LEU A 1 85 ? -13.969 4.863 20.209 1.00 92.19 85 LEU A N 1
ATOM 683 C CA . LEU A 1 85 ? -13.391 3.994 21.238 1.00 92.19 85 LEU A CA 1
ATOM 684 C C . LEU A 1 85 ? -11.944 4.385 21.592 1.00 92.19 85 LEU A C 1
ATOM 686 O O . LEU A 1 85 ? -11.281 3.698 22.366 1.00 92.19 85 LEU A O 1
ATOM 690 N N . GLY A 1 86 ? -11.426 5.477 21.022 1.00 91.75 86 GLY A N 1
ATOM 691 C CA . GLY A 1 86 ? -10.069 5.943 21.282 1.00 91.75 86 GLY A CA 1
ATOM 692 C C . GLY A 1 86 ? -9.020 4.934 20.814 1.00 91.75 86 GLY A C 1
ATOM 693 O O . GLY A 1 86 ? -9.037 4.489 19.666 1.00 91.75 86 GLY A O 1
ATOM 694 N N . ARG A 1 87 ? -8.082 4.581 21.700 1.00 93.06 87 ARG A N 1
ATOM 695 C CA . ARG A 1 87 ? -6.922 3.748 21.354 1.00 93.06 87 ARG A CA 1
ATOM 696 C C . ARG A 1 87 ? -7.311 2.361 20.837 1.00 93.06 87 ARG A C 1
ATOM 698 O O . ARG A 1 87 ? -6.772 1.932 19.825 1.00 93.06 87 ARG A O 1
ATOM 705 N N . GLU A 1 88 ? -8.246 1.688 21.501 1.00 92.12 88 GLU A N 1
ATOM 706 C CA . GLU A 1 88 ? -8.688 0.344 21.102 1.00 92.12 88 GLU A CA 1
ATOM 707 C C . GLU A 1 88 ? -9.319 0.363 19.705 1.00 92.12 88 GLU A C 1
ATOM 709 O O . GLU A 1 88 ? -9.033 -0.485 18.865 1.00 92.12 88 GLU A O 1
ATOM 714 N N . GLY A 1 89 ? -10.101 1.404 19.412 1.00 93.25 89 GLY A N 1
ATOM 715 C CA . GLY A 1 89 ? -10.664 1.625 18.086 1.00 93.25 89 GLY A CA 1
ATOM 716 C C . GLY A 1 89 ? -9.607 1.797 16.999 1.00 93.25 89 GLY A C 1
ATOM 717 O O . GLY A 1 89 ? -9.723 1.203 15.930 1.00 93.25 89 GLY A O 1
ATOM 718 N N . ALA A 1 90 ? -8.556 2.572 17.272 1.00 90.44 90 ALA A N 1
ATOM 719 C CA . ALA A 1 90 ? -7.447 2.760 16.337 1.00 90.44 90 ALA A CA 1
ATOM 720 C C . ALA A 1 90 ? -6.675 1.455 16.066 1.00 90.44 90 ALA A C 1
ATOM 722 O O . ALA A 1 90 ? -6.267 1.199 14.928 1.00 90.44 90 ALA A O 1
ATOM 723 N N . GLU A 1 91 ? -6.500 0.610 17.085 1.00 93.44 91 GLU A N 1
ATOM 724 C CA . GLU A 1 91 ? -5.866 -0.704 16.937 1.00 93.44 91 GLU A CA 1
ATOM 725 C C . GLU A 1 91 ? -6.712 -1.639 16.056 1.00 93.44 91 GLU A C 1
ATOM 727 O O . GLU A 1 91 ? -6.171 -2.273 15.149 1.00 93.44 91 GLU A O 1
ATOM 732 N N . GLU A 1 92 ? -8.035 -1.672 16.240 1.00 92.94 92 GLU A N 1
ATOM 733 C CA . GLU A 1 92 ? -8.937 -2.464 15.391 1.00 92.94 92 GLU A CA 1
ATOM 734 C C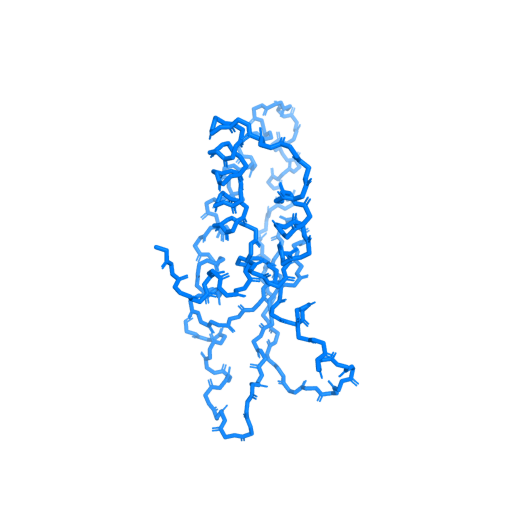 . GLU A 1 92 ? -8.979 -1.960 13.943 1.00 92.94 92 GLU A C 1
ATOM 736 O O . GLU A 1 92 ? -8.892 -2.761 13.011 1.00 92.94 92 GLU A O 1
ATOM 741 N N . ILE A 1 93 ? -9.016 -0.639 13.731 1.00 90.88 93 ILE A N 1
ATOM 742 C CA . ILE A 1 93 ? -8.916 -0.051 12.385 1.00 90.88 93 ILE A CA 1
ATOM 743 C C . ILE A 1 93 ? -7.620 -0.513 11.709 1.00 90.88 93 ILE A C 1
ATOM 745 O O . ILE A 1 93 ? -7.645 -0.987 10.576 1.00 90.88 93 ILE A O 1
ATOM 749 N N . THR A 1 94 ? -6.496 -0.440 12.423 1.00 90.06 94 THR A N 1
ATOM 750 C CA . THR A 1 94 ? -5.186 -0.851 11.900 1.00 90.06 94 THR A CA 1
ATOM 751 C C . THR A 1 94 ? -5.162 -2.336 11.532 1.00 90.06 94 THR A C 1
ATOM 753 O O . THR A 1 94 ? -4.632 -2.702 10.483 1.00 90.06 94 THR A O 1
ATOM 756 N N . LYS A 1 95 ? -5.762 -3.208 12.354 1.00 90.19 95 LYS A N 1
ATOM 757 C CA . LYS A 1 95 ? -5.870 -4.646 12.054 1.00 90.19 95 LYS A CA 1
ATOM 758 C C . LYS A 1 95 ? -6.667 -4.907 10.777 1.00 90.19 95 LYS A C 1
ATOM 760 O O . LYS A 1 95 ? -6.235 -5.730 9.973 1.00 90.19 95 LYS A O 1
ATOM 765 N N . VAL A 1 96 ? -7.788 -4.210 10.579 1.00 88.81 96 VAL A N 1
ATOM 766 C CA . VAL A 1 96 ? -8.622 -4.360 9.374 1.00 88.81 96 VAL A CA 1
ATOM 767 C C . VAL A 1 96 ? -7.903 -3.850 8.126 1.00 88.81 96 VAL A C 1
ATOM 769 O O . VAL A 1 96 ? -7.898 -4.542 7.111 1.00 88.81 96 VAL A O 1
ATOM 772 N N . ILE A 1 97 ? -7.244 -2.686 8.199 1.00 89.31 97 ILE A N 1
ATOM 773 C CA . ILE A 1 97 ? -6.431 -2.176 7.081 1.00 89.31 97 ILE A CA 1
ATOM 774 C C . ILE A 1 97 ? -5.375 -3.210 6.702 1.00 89.31 97 ILE A C 1
ATOM 776 O O . ILE A 1 97 ? -5.272 -3.603 5.544 1.00 89.31 97 ILE A O 1
ATOM 780 N N . ASN A 1 98 ? -4.604 -3.682 7.682 1.00 89.25 98 ASN A N 1
ATOM 781 C CA . ASN A 1 98 ? -3.490 -4.580 7.411 1.00 89.25 98 ASN A CA 1
ATOM 782 C C . ASN A 1 98 ? -3.957 -5.938 6.881 1.00 89.25 98 ASN A C 1
ATOM 784 O O . ASN A 1 98 ? -3.296 -6.490 6.001 1.00 89.25 98 ASN A O 1
ATOM 788 N N . SER A 1 99 ? -5.081 -6.474 7.366 1.00 89.94 99 SER A N 1
ATOM 789 C CA . SER A 1 99 ? -5.619 -7.746 6.870 1.00 89.94 99 SER A CA 1
ATOM 790 C C . SER A 1 99 ? -6.134 -7.646 5.432 1.00 89.94 99 SER A C 1
ATOM 792 O O . SER A 1 99 ? -6.011 -8.616 4.686 1.00 89.94 99 SER A O 1
ATOM 794 N N . PHE A 1 100 ? -6.645 -6.480 5.023 1.00 90.44 100 PHE A N 1
ATOM 795 C CA . PHE A 1 100 ? -7.120 -6.247 3.661 1.00 90.44 100 PHE A CA 1
ATOM 796 C C . PHE A 1 100 ? -5.985 -5.878 2.695 1.00 90.44 100 PHE A C 1
ATOM 798 O O . PHE A 1 100 ? -5.874 -6.452 1.614 1.00 90.44 100 PHE A O 1
ATOM 805 N N . PHE A 1 101 ? -5.103 -4.953 3.080 1.00 90.75 101 PHE A N 1
ATOM 806 C CA . PHE A 1 101 ? -4.050 -4.441 2.201 1.00 90.75 101 PHE A CA 1
ATOM 807 C C . PHE A 1 101 ? -2.891 -5.410 2.011 1.00 90.75 101 PHE A C 1
ATOM 809 O O . PHE A 1 101 ? -2.409 -5.527 0.891 1.00 90.75 101 PHE A O 1
ATOM 816 N N . SER A 1 102 ? -2.458 -6.142 3.042 1.00 90.12 102 SER A N 1
ATOM 817 C CA . SER A 1 102 ? -1.301 -7.047 2.916 1.00 90.12 102 SER A CA 1
ATOM 818 C C . SER A 1 102 ? -1.413 -8.044 1.747 1.00 90.12 102 SER A C 1
ATOM 820 O O . SER A 1 102 ? -0.478 -8.110 0.946 1.00 90.12 102 SER A O 1
ATOM 822 N N . PRO A 1 103 ? -2.519 -8.800 1.575 1.00 91.94 103 PRO A N 1
ATOM 823 C CA . PRO A 1 103 ? -2.642 -9.714 0.439 1.00 91.94 103 PRO A CA 1
ATOM 824 C C . PRO A 1 103 ? -2.717 -8.980 -0.907 1.00 91.94 103 PRO A C 1
ATOM 826 O O . PRO A 1 103 ? -2.104 -9.425 -1.873 1.00 91.94 103 PRO A O 1
ATOM 829 N N . ILE A 1 104 ? -3.407 -7.837 -0.974 1.00 91.62 104 ILE A N 1
ATOM 830 C CA . ILE A 1 104 ? -3.538 -7.039 -2.203 1.00 91.62 104 ILE A CA 1
ATOM 831 C C . ILE A 1 104 ? -2.179 -6.498 -2.651 1.00 91.62 104 ILE A C 1
ATOM 833 O O . ILE A 1 104 ? -1.818 -6.614 -3.820 1.00 91.62 104 ILE A O 1
ATOM 837 N N . ILE A 1 105 ? -1.404 -5.947 -1.715 1.00 90.56 105 ILE A N 1
ATOM 838 C CA . ILE A 1 105 ? -0.050 -5.445 -1.959 1.00 90.56 105 ILE A CA 1
ATOM 839 C C . ILE A 1 105 ? 0.825 -6.560 -2.540 1.00 90.56 105 ILE A C 1
ATOM 841 O O . ILE A 1 105 ? 1.498 -6.342 -3.548 1.00 90.56 105 ILE A O 1
ATOM 845 N N . ASN A 1 106 ? 0.771 -7.764 -1.963 1.00 89.50 106 ASN A N 1
ATOM 846 C CA . ASN A 1 106 ? 1.530 -8.910 -2.465 1.00 89.50 106 ASN A CA 1
ATOM 847 C C . ASN A 1 106 ? 1.134 -9.273 -3.902 1.00 89.50 106 ASN A C 1
ATOM 849 O O . ASN A 1 106 ? 2.016 -9.383 -4.751 1.00 89.50 106 ASN A O 1
ATOM 853 N N . ILE A 1 107 ? -0.166 -9.363 -4.202 1.00 90.94 107 ILE A N 1
ATOM 854 C CA . ILE A 1 107 ? -0.668 -9.664 -5.555 1.00 90.94 107 ILE A CA 1
ATOM 855 C C . ILE A 1 107 ? -0.192 -8.615 -6.567 1.00 90.94 107 ILE A C 1
ATOM 857 O O . ILE A 1 107 ? 0.274 -8.966 -7.653 1.00 90.94 107 ILE A O 1
ATOM 861 N N . ILE A 1 108 ? -0.269 -7.326 -6.216 1.00 90.50 108 ILE A N 1
ATOM 862 C CA . ILE A 1 108 ? 0.188 -6.228 -7.079 1.00 90.50 108 ILE A CA 1
ATOM 863 C C . ILE A 1 108 ? 1.686 -6.372 -7.368 1.00 90.50 108 ILE A C 1
ATOM 865 O O . ILE A 1 108 ? 2.100 -6.296 -8.527 1.00 90.50 108 ILE A O 1
ATOM 869 N N . ILE A 1 109 ? 2.504 -6.604 -6.338 1.00 86.12 109 ILE A N 1
ATOM 870 C CA . ILE A 1 109 ? 3.960 -6.732 -6.479 1.00 86.12 109 ILE A CA 1
ATOM 871 C C . ILE A 1 109 ? 4.326 -7.968 -7.316 1.00 86.12 109 ILE A C 1
ATOM 873 O O . ILE A 1 109 ? 5.154 -7.860 -8.227 1.00 86.12 109 ILE A O 1
ATOM 877 N N . GLU A 1 110 ? 3.705 -9.120 -7.046 1.00 86.00 110 GLU A N 1
ATOM 878 C CA . GLU A 1 110 ? 3.917 -10.379 -7.776 1.00 86.00 110 GLU A CA 1
ATOM 879 C C . GLU A 1 110 ? 3.565 -10.243 -9.262 1.00 86.00 110 GLU A C 1
ATOM 881 O O . GLU A 1 110 ? 4.312 -10.704 -10.130 1.00 86.00 110 GLU A O 1
ATOM 886 N N . ASN A 1 111 ? 2.493 -9.511 -9.570 1.00 86.69 111 ASN A N 1
ATOM 887 C CA . ASN A 1 111 ? 2.077 -9.207 -10.936 1.00 86.69 111 ASN A CA 1
ATOM 888 C C . ASN A 1 111 ? 2.814 -8.012 -11.561 1.00 86.69 111 ASN A C 1
ATOM 890 O O . ASN A 1 111 ? 2.403 -7.509 -12.606 1.00 86.69 111 ASN A O 1
ATOM 894 N N . GLN A 1 112 ? 3.933 -7.565 -10.983 1.00 84.50 112 GLN A N 1
ATOM 895 C CA . GLN A 1 112 ? 4.744 -6.469 -11.527 1.00 84.50 112 GLN A CA 1
ATOM 896 C C . GLN A 1 112 ? 3.951 -5.158 -11.693 1.00 84.50 112 GLN A C 1
ATOM 898 O O . GLN A 1 112 ? 4.203 -4.386 -12.619 1.00 84.50 112 GLN A O 1
ATOM 903 N N . GLY A 1 113 ? 3.018 -4.894 -10.782 1.00 87.06 113 GLY A N 1
ATOM 904 C CA . GLY A 1 113 ? 2.425 -3.580 -10.560 1.00 87.06 113 GLY A CA 1
ATOM 905 C C . GLY A 1 113 ? 3.288 -2.738 -9.625 1.00 87.06 113 GLY A C 1
ATOM 906 O O . GLY A 1 113 ? 4.159 -3.257 -8.922 1.00 87.06 113 GLY A O 1
ATOM 907 N N . ASP A 1 114 ? 3.115 -1.426 -9.687 1.00 87.44 114 ASP A N 1
ATOM 908 C CA . ASP A 1 114 ? 3.739 -0.443 -8.805 1.00 87.44 114 ASP A CA 1
ATOM 909 C C . ASP A 1 114 ? 2.625 0.270 -8.034 1.00 87.44 114 ASP A C 1
ATOM 911 O O . ASP A 1 114 ? 1.719 0.827 -8.650 1.00 87.44 114 ASP A O 1
ATOM 915 N N . ILE A 1 115 ? 2.683 0.270 -6.703 1.00 89.69 115 ILE A N 1
ATOM 916 C CA . ILE A 1 115 ? 1.756 1.062 -5.884 1.00 89.69 115 ILE A CA 1
ATOM 917 C C . ILE A 1 115 ? 2.197 2.520 -5.959 1.00 89.69 115 ILE A C 1
ATOM 919 O O . ILE A 1 115 ? 3.360 2.822 -5.701 1.00 89.69 115 ILE A O 1
ATOM 923 N N . ILE A 1 116 ? 1.283 3.413 -6.331 1.00 88.88 116 ILE A N 1
ATOM 924 C CA . ILE A 1 116 ? 1.581 4.836 -6.550 1.00 88.88 116 ILE A CA 1
ATOM 925 C C . ILE A 1 116 ? 0.942 5.747 -5.506 1.00 88.88 116 ILE A C 1
ATOM 927 O O . ILE A 1 116 ? 1.443 6.850 -5.300 1.00 88.88 116 ILE A O 1
ATOM 931 N N . ASN A 1 117 ? -0.121 5.295 -4.834 1.00 88.56 117 ASN A N 1
ATOM 932 C CA . ASN A 1 117 ? -0.773 6.061 -3.780 1.00 88.56 117 ASN A CA 1
ATOM 933 C C . ASN A 1 117 ? -1.538 5.156 -2.797 1.00 88.56 117 ASN A C 1
ATOM 935 O O . ASN A 1 117 ? -2.040 4.092 -3.169 1.00 88.56 117 ASN A O 1
ATOM 939 N N . PHE A 1 118 ? -1.651 5.627 -1.554 1.00 89.06 118 PHE A N 1
ATOM 940 C CA . PHE A 1 118 ? -2.541 5.085 -0.529 1.00 89.06 118 PHE A CA 1
ATOM 941 C C . PHE A 1 118 ? -3.503 6.194 -0.096 1.00 89.06 118 PHE A C 1
ATOM 943 O O . PHE A 1 118 ? -3.082 7.178 0.509 1.00 89.06 118 PHE A O 1
ATOM 950 N N . GLY A 1 119 ? -4.797 6.027 -0.366 1.00 86.12 119 GLY A N 1
ATOM 951 C CA . GLY A 1 119 ? -5.842 6.981 0.023 1.00 86.12 119 GLY A CA 1
ATOM 952 C C . GLY A 1 119 ? -6.327 6.825 1.468 1.00 86.12 119 GLY A C 1
ATOM 953 O O . GLY A 1 119 ? -7.319 7.430 1.854 1.00 86.12 119 GLY A O 1
ATOM 954 N N . GLY A 1 120 ? -5.652 5.999 2.273 1.00 83.38 120 GLY A N 1
ATOM 955 C CA . GLY A 1 120 ? -6.091 5.587 3.607 1.00 83.38 120 GLY A CA 1
ATOM 956 C C . GLY A 1 120 ? -6.944 4.321 3.551 1.00 83.38 120 GLY A C 1
ATOM 957 O O . GLY A 1 120 ? -6.547 3.300 4.106 1.00 83.38 120 GLY A O 1
ATOM 958 N N . ASP A 1 121 ? -8.064 4.371 2.832 1.00 88.62 121 ASP A N 1
ATOM 959 C CA . ASP A 1 121 ? -8.986 3.249 2.592 1.00 88.62 121 ASP A CA 1
ATOM 960 C C . ASP A 1 121 ? -8.940 2.691 1.171 1.00 88.62 121 ASP A C 1
ATOM 962 O O . ASP A 1 121 ? -9.569 1.676 0.869 1.00 88.62 121 ASP A O 1
ATOM 966 N N . SER A 1 122 ? -8.110 3.304 0.334 1.00 92.31 122 SER A N 1
ATOM 967 C CA . SER A 1 122 ? -7.904 2.912 -1.049 1.00 92.31 122 SER A CA 1
ATOM 968 C C . SER A 1 122 ? -6.431 2.714 -1.400 1.00 92.31 122 SER A C 1
ATOM 970 O O . SER A 1 122 ? -5.525 3.287 -0.785 1.00 92.31 122 SER A O 1
ATOM 972 N N . ILE A 1 123 ? -6.202 1.881 -2.413 1.00 93.50 123 ILE A N 1
ATOM 973 C CA . ILE A 1 123 ? -4.907 1.639 -3.050 1.00 93.50 123 ILE A CA 1
ATOM 974 C C . ILE A 1 123 ? -5.021 2.020 -4.524 1.00 93.50 123 ILE A C 1
ATOM 976 O O . ILE A 1 123 ? -5.926 1.567 -5.228 1.00 93.50 123 ILE A O 1
ATOM 980 N N . GLU A 1 124 ? -4.042 2.783 -5.001 1.00 93.62 124 GLU A N 1
ATOM 981 C CA . GLU A 1 124 ? -3.812 3.015 -6.424 1.00 93.62 124 GLU A CA 1
ATOM 982 C C . GLU A 1 124 ? -2.528 2.314 -6.857 1.00 93.62 124 GLU A C 1
ATOM 984 O O . GLU A 1 124 ? -1.456 2.523 -6.278 1.00 93.62 124 GLU A O 1
ATOM 989 N N . ALA A 1 125 ? -2.620 1.512 -7.913 1.00 92.50 125 ALA A N 1
ATOM 990 C CA . ALA A 1 125 ? -1.477 0.842 -8.507 1.00 92.50 125 ALA A CA 1
ATOM 991 C C . ALA A 1 125 ? -1.469 0.978 -10.026 1.00 92.50 125 ALA A C 1
ATOM 993 O O . ALA A 1 125 ? -2.507 0.969 -10.682 1.00 92.50 125 ALA A O 1
ATOM 994 N N . VAL A 1 126 ? -0.274 1.069 -10.599 1.00 89.12 126 VAL A N 1
ATOM 995 C CA . VAL A 1 126 ? -0.058 1.134 -12.041 1.00 89.12 126 VAL A CA 1
ATOM 996 C C . VAL A 1 126 ? 0.684 -0.106 -12.522 1.00 89.12 126 VAL A C 1
ATOM 998 O O . VAL A 1 126 ? 1.671 -0.537 -11.932 1.00 89.12 126 VAL A O 1
ATOM 1001 N N . PHE A 1 127 ? 0.227 -0.664 -13.635 1.00 87.75 127 PHE A N 1
ATOM 1002 C CA . PHE A 1 127 ? 0.880 -1.754 -14.348 1.00 87.75 127 PHE A CA 1
ATOM 1003 C C . PHE A 1 127 ? 1.402 -1.192 -15.671 1.00 87.75 127 PHE A C 1
ATOM 1005 O O . PHE A 1 127 ? 0.660 -1.115 -16.659 1.00 87.75 127 PHE A O 1
ATOM 1012 N N . PRO A 1 128 ? 2.657 -0.715 -15.703 1.00 77.69 128 PRO A N 1
ATOM 1013 C CA . PRO A 1 128 ? 3.212 -0.103 -16.899 1.00 77.69 128 PRO A CA 1
ATOM 1014 C C . PRO A 1 128 ? 3.491 -1.155 -17.980 1.00 77.69 128 PRO A C 1
ATOM 1016 O O . PRO A 1 128 ? 3.881 -2.294 -17.702 1.00 77.69 128 PRO A O 1
ATOM 1019 N N . MET A 1 129 ? 3.330 -0.760 -19.244 1.00 74.75 129 MET A N 1
ATOM 1020 C CA . MET A 1 129 ? 3.853 -1.525 -20.371 1.00 74.75 129 MET A CA 1
ATOM 1021 C C . MET A 1 129 ? 5.353 -1.230 -20.499 1.00 74.75 129 MET A C 1
ATOM 1023 O O . MET A 1 129 ? 5.754 -0.096 -20.777 1.00 74.75 129 MET A O 1
ATOM 1027 N N . PHE A 1 130 ? 6.202 -2.231 -20.260 1.00 66.12 130 PHE A N 1
ATOM 1028 C CA . PHE A 1 130 ? 7.655 -2.042 -20.307 1.00 66.12 130 PHE A CA 1
ATOM 1029 C C . PHE A 1 130 ? 8.230 -2.179 -21.727 1.00 66.12 130 PHE A C 1
ATOM 1031 O O . PHE A 1 130 ? 9.250 -1.554 -22.017 1.00 66.12 130 PHE A O 1
ATOM 1038 N N . PHE A 1 131 ? 7.564 -2.916 -22.629 1.00 57.31 131 PHE A N 1
ATOM 1039 C CA . PHE A 1 131 ? 8.017 -3.143 -24.010 1.00 57.31 131 PHE A CA 1
ATOM 1040 C C . PHE A 1 131 ? 6.853 -3.174 -25.011 1.00 57.31 131 PHE A C 1
ATOM 1042 O O . PHE A 1 131 ? 5.758 -3.614 -24.682 1.00 57.31 131 PHE A O 1
ATOM 1049 N N . ALA A 1 132 ? 7.098 -2.754 -26.258 1.00 54.28 132 ALA A N 1
ATOM 1050 C CA . ALA A 1 132 ? 6.086 -2.695 -27.323 1.00 54.28 132 ALA A CA 1
ATOM 1051 C C . ALA A 1 132 ? 5.513 -4.069 -27.742 1.00 54.28 132 ALA A C 1
ATOM 1053 O O . ALA A 1 132 ? 4.462 -4.121 -28.372 1.00 54.28 132 ALA A O 1
ATOM 1054 N N . SER A 1 133 ? 6.179 -5.173 -27.386 1.00 56.00 133 SER A N 1
ATOM 1055 C CA . SER A 1 133 ? 5.723 -6.550 -27.627 1.00 56.00 133 SER A CA 1
ATOM 1056 C C . SER A 1 133 ? 5.041 -7.200 -26.416 1.00 56.00 133 SER A C 1
ATOM 1058 O O . SER A 1 133 ? 4.632 -8.358 -26.499 1.00 56.00 133 SER A O 1
ATOM 1060 N N . ASP A 1 134 ? 4.918 -6.486 -25.293 1.00 62.47 134 ASP A N 1
ATOM 1061 C CA . ASP A 1 134 ? 4.348 -6.995 -24.040 1.00 62.47 134 ASP A CA 1
ATOM 1062 C C . ASP A 1 134 ? 2.813 -7.016 -24.125 1.00 62.47 134 ASP A C 1
ATOM 1064 O O . ASP A 1 134 ? 2.131 -6.269 -23.435 1.00 62.47 134 ASP A O 1
ATOM 1068 N N . SER A 1 135 ? 2.255 -7.828 -25.033 1.00 60.38 135 SER A N 1
ATOM 1069 C CA . SER A 1 135 ? 0.803 -7.927 -25.280 1.00 60.38 135 SER A CA 1
ATOM 1070 C C . SER A 1 135 ? -0.010 -8.337 -24.040 1.00 60.38 135 SER A C 1
ATOM 1072 O O . SER A 1 135 ? -1.193 -8.001 -23.948 1.00 60.38 135 SER A O 1
ATOM 1074 N N . ASP A 1 136 ? 0.647 -8.955 -23.054 1.00 63.00 136 ASP A N 1
ATOM 1075 C CA . ASP A 1 136 ? 0.056 -9.463 -21.815 1.00 63.00 136 ASP A CA 1
ATOM 1076 C C . ASP A 1 136 ? -0.036 -8.433 -20.677 1.00 63.00 136 ASP A C 1
ATOM 1078 O O . ASP A 1 136 ? -0.615 -8.729 -19.629 1.00 63.00 136 ASP A O 1
ATOM 1082 N N . PHE A 1 137 ? 0.473 -7.204 -20.851 1.00 64.62 137 PHE A N 1
ATOM 1083 C CA . PHE A 1 137 ? 0.494 -6.215 -19.762 1.00 64.62 137 PHE A CA 1
ATOM 1084 C C . PHE A 1 137 ? -0.901 -5.910 -19.188 1.00 64.62 137 PHE A C 1
ATOM 1086 O O . PHE A 1 137 ? -1.024 -5.631 -17.997 1.00 64.62 137 PHE A O 1
ATOM 1093 N N . ARG A 1 138 ? -1.949 -6.005 -20.022 1.00 60.59 138 ARG A N 1
ATOM 1094 C CA . ARG A 1 138 ? -3.350 -5.813 -19.617 1.00 60.59 138 ARG A CA 1
ATOM 1095 C C . ARG A 1 138 ? -3.832 -6.887 -18.644 1.00 60.59 138 ARG A C 1
ATOM 1097 O O . ARG A 1 138 ? -4.609 -6.583 -17.748 1.00 60.59 138 ARG A O 1
ATOM 1104 N N . PHE A 1 139 ? -3.362 -8.123 -18.801 1.00 67.62 139 PHE A N 1
ATOM 1105 C CA . PHE A 1 139 ? -3.776 -9.246 -17.963 1.00 67.62 139 PHE A CA 1
ATOM 1106 C C . PHE A 1 139 ? -3.074 -9.262 -16.604 1.00 67.62 139 PHE A C 1
ATOM 1108 O O . PHE A 1 139 ? -3.582 -9.893 -15.685 1.00 67.62 139 PHE A O 1
ATOM 1115 N N . ARG A 1 140 ? -1.958 -8.536 -16.436 1.00 72.75 140 ARG A N 1
ATOM 1116 C CA . ARG A 1 140 ? -1.259 -8.429 -15.141 1.00 72.75 140 ARG A CA 1
ATOM 1117 C C . ARG A 1 140 ? -2.115 -7.788 -14.049 1.00 72.75 140 ARG A C 1
ATOM 1119 O O . ARG A 1 140 ? -2.025 -8.190 -12.901 1.00 72.75 140 ARG A O 1
ATOM 1126 N N . ALA A 1 141 ? -2.969 -6.833 -14.409 1.00 64.00 141 ALA A N 1
ATOM 1127 C CA . ALA A 1 141 ? -3.895 -6.208 -13.466 1.00 64.00 141 ALA A CA 1
ATOM 1128 C C . ALA A 1 141 ? -5.136 -7.072 -13.157 1.00 64.00 141 ALA A C 1
ATOM 1130 O O . ALA A 1 141 ? -5.913 -6.719 -12.276 1.00 64.00 141 ALA A O 1
ATOM 1131 N N . LEU A 1 142 ? -5.355 -8.159 -13.908 1.00 64.81 142 LEU A N 1
ATOM 1132 C CA . LEU A 1 142 ? -6.564 -8.992 -13.857 1.00 64.81 142 LEU A CA 1
ATOM 1133 C C . LEU A 1 142 ? -6.308 -10.405 -13.297 1.00 64.81 142 LEU A C 1
ATOM 1135 O O . LEU A 1 142 ? -7.218 -11.232 -13.334 1.00 64.81 142 LEU A O 1
ATOM 1139 N N . ARG A 1 143 ? -5.080 -10.699 -12.854 1.00 59.66 143 ARG A N 1
ATOM 1140 C CA . ARG A 1 143 ? -4.655 -12.006 -12.333 1.00 59.66 143 ARG A CA 1
ATOM 1141 C C . ARG A 1 143 ? -4.560 -12.029 -10.818 1.00 59.66 143 ARG A C 1
ATOM 1143 O O . ARG A 1 143 ? -4.124 -11.009 -10.243 1.00 59.66 143 ARG A O 1
#

Secondary structure (DSSP, 8-state):
--HHHHHHHHHHHHHHHHHHHHSS---HHHHHHHHHHHHHHHHHTGGGS-GGGT-TT--S----EEEEEEE-TTHHHHHHHHGGGTHHHHHHHHHHHHHHHHHHHHHHHHTT-EEEEE-SSEEEEEEE--STT-TTHHHHTT-

Foldseek 3Di:
DPPVLVVVLCLVCVVVVVVVVVPPDDDPVRVVVVVVVSVVCSVPPVLQAFPCVRPPVNDDDDFDKDKDKDFDPCLVVQLVVLVVVPPRSVVVNVVVCCVVVVVVSVLCSVLQWHFDDDPSRMTMIIQTDPDPPPPCSVCSSVD

Sequence (143 aa):
MDKKLFERVRVFLKDDLENLKDKGALSTRTISKIRGELENLSANILPLVPRGAYDKRMNLKERVSVLLYIDISGFTRMTEKLSK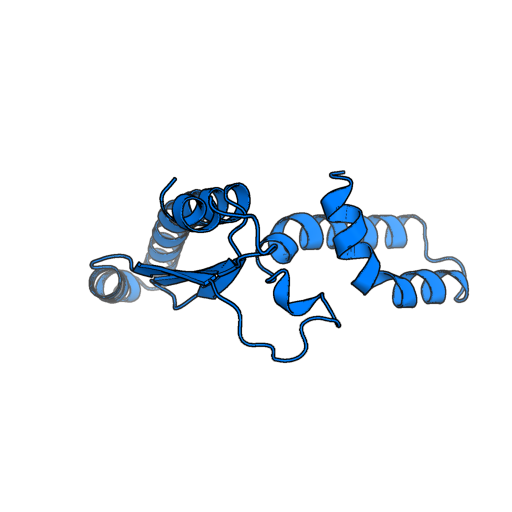LGREGAEEITKVINSFFSPIINIIIENQGDIINFGGDSIEAVFPMFFASDSDFRFRALR